Protein AF-A0A1Z4UXQ7-F1 (afdb_monomer)

Solvent-accessible surface area (backbone atoms only — not comparable to full-atom values): 5091 Å² total; per-residue (Å²): 133,85,78,33,36,37,35,36,55,32,78,78,60,66,59,89,78,39,48,25,21,28,64,51,68,67,58,57,47,53,69,32,85,66,64,15,72,74,47,75,28,73,40,77,54,96,91,38,84,41,75,58,71,70,58,84,77,53,38,82,44,52,71,91,82,48,68,103,62,68,86,95,65,58,77,46,80,47,74,58,132

Radius of gyration: 13.76 Å; Cα contacts (8 Å, |Δi|>4): 128; chains: 1; bounding box: 35×24×37 Å

Sequence (81 aa):
MNTQYVQYGCGLSSPDSWINFDASPNLWLERLPVLGRFYSGTKSLEGKIVRSRFPKNIRYGDIIKGLPIEPNSCSGVYTNS

Secondary structure (DSSP, 8-state):
----EEEES-TT---TTEEEEE--HHHHHHHSTTHHHH---EEEETTEEEE-PPPTTEEE--GGG--SS-TT--SEEEE--

Mean predicted aligned error: 5.49 Å

Organism: NCBI:txid1973481

pLDDT: mean 85.44, std 9.0, range [49.84, 95.12]

Structure (mmCIF, N/CA/C/O backbone):
data_AF-A0A1Z4UXQ7-F1
#
_entry.id   AF-A0A1Z4UXQ7-F1
#
loop_
_atom_site.group_PDB
_atom_site.id
_atom_site.type_symbol
_atom_site.label_atom_id
_atom_site.label_alt_id
_atom_site.label_comp_id
_atom_site.label_asym_id
_atom_site.label_entity_id
_atom_site.label_seq_id
_atom_site.pdbx_PDB_ins_code
_atom_site.Cartn_x
_atom_site.Cartn_y
_atom_site.Cartn_z
_atom_site.occupancy
_atom_site.B_iso_or_equiv
_atom_site.auth_seq_id
_atom_site.auth_comp_id
_atom_site.auth_asym_id
_atom_site.auth_atom_id
_atom_site.pdbx_PDB_model_num
ATOM 1 N N . MET A 1 1 ? -12.241 -11.804 15.813 1.00 49.84 1 MET A N 1
ATOM 2 C CA . MET A 1 1 ? -11.913 -10.437 15.354 1.00 49.84 1 MET A CA 1
ATOM 3 C C . MET A 1 1 ? -10.830 -10.579 14.306 1.00 49.84 1 MET A C 1
ATOM 5 O O . MET A 1 1 ? -9.88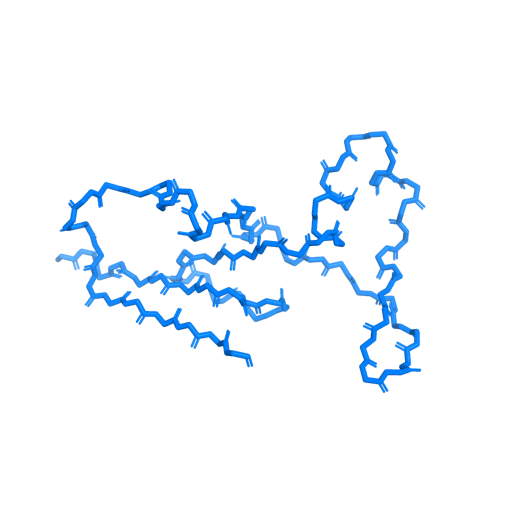4 -11.310 14.566 1.00 49.84 1 MET A O 1
ATOM 9 N N . ASN A 1 2 ? -11.002 -10.006 13.115 1.00 61.88 2 ASN A N 1
ATOM 10 C CA . ASN A 1 2 ? -9.970 -10.090 12.085 1.00 61.88 2 ASN A CA 1
ATOM 11 C C . ASN A 1 2 ? -8.918 -9.021 12.406 1.00 61.88 2 ASN A C 1
ATOM 13 O O . ASN A 1 2 ? -9.218 -7.833 12.326 1.00 61.88 2 ASN A O 1
ATOM 17 N N . THR A 1 3 ? -7.741 -9.431 12.870 1.00 79.69 3 THR A N 1
ATOM 18 C CA . THR A 1 3 ? -6.662 -8.506 13.230 1.00 79.69 3 THR A CA 1
ATOM 19 C C . THR A 1 3 ? -6.094 -7.908 11.948 1.00 79.69 3 THR A C 1
ATOM 21 O O . THR A 1 3 ? -5.478 -8.621 11.158 1.00 79.69 3 THR A O 1
ATOM 24 N N . GLN A 1 4 ? -6.339 -6.621 11.705 1.00 88.31 4 GLN A N 1
ATOM 25 C CA . GLN A 1 4 ? -5.903 -5.951 10.483 1.00 88.31 4 GLN A CA 1
ATOM 26 C C . GLN A 1 4 ? -4.689 -5.073 10.772 1.00 88.31 4 GLN A C 1
ATOM 28 O O . GLN A 1 4 ? -4.785 -4.087 11.501 1.00 88.31 4 GLN A O 1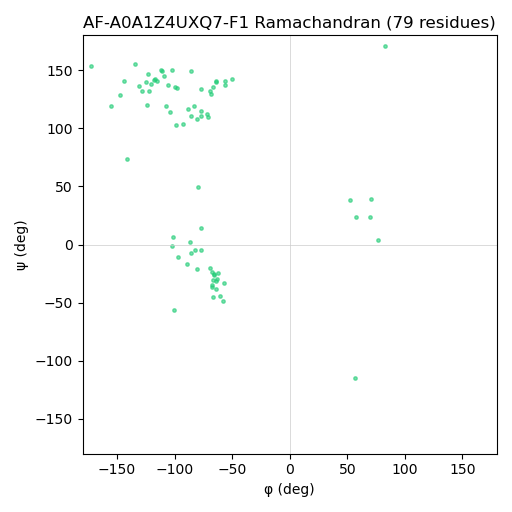
ATOM 33 N N . TYR A 1 5 ? -3.549 -5.439 10.195 1.00 94.44 5 TYR A N 1
ATOM 34 C CA . TYR A 1 5 ? -2.311 -4.673 10.285 1.00 94.44 5 TYR A CA 1
ATOM 35 C C . TYR A 1 5 ? -2.061 -3.892 9.002 1.00 94.44 5 TYR A C 1
ATOM 37 O O . TYR A 1 5 ? -2.466 -4.310 7.912 1.00 94.44 5 TYR A O 1
ATOM 45 N N . VAL A 1 6 ? -1.386 -2.755 9.139 1.00 93.69 6 VAL A N 1
ATOM 46 C CA . VAL A 1 6 ? -1.091 -1.863 8.020 1.00 93.69 6 VAL A CA 1
ATOM 47 C C . VAL A 1 6 ? 0.382 -1.482 8.029 1.00 93.69 6 VAL A C 1
ATOM 49 O O . VAL A 1 6 ? 0.928 -1.158 9.082 1.00 93.69 6 VAL A O 1
ATOM 52 N N . GLN A 1 7 ? 1.021 -1.500 6.862 1.00 93.94 7 GLN A N 1
ATOM 53 C CA . GLN A 1 7 ? 2.395 -1.031 6.698 1.00 93.94 7 GLN A CA 1
ATOM 54 C C . GLN A 1 7 ? 2.523 0.048 5.624 1.00 93.94 7 GLN A C 1
ATOM 56 O O . GLN A 1 7 ? 1.921 -0.053 4.554 1.00 93.94 7 GLN A O 1
ATOM 61 N N . TYR A 1 8 ? 3.357 1.048 5.908 1.00 91.62 8 TYR A N 1
ATOM 62 C CA . TYR A 1 8 ? 3.679 2.169 5.025 1.00 91.62 8 TYR A CA 1
ATOM 63 C C . TYR A 1 8 ? 5.163 2.175 4.671 1.00 91.62 8 TYR A C 1
ATOM 65 O O . TYR A 1 8 ? 6.005 1.872 5.517 1.00 91.62 8 TYR A O 1
ATOM 73 N N . GLY A 1 9 ? 5.476 2.524 3.420 1.00 91.12 9 GLY A N 1
ATOM 74 C CA . GLY A 1 9 ? 6.846 2.428 2.904 1.00 91.12 9 GLY A CA 1
ATOM 75 C C . GLY A 1 9 ? 7.274 0.972 2.722 1.00 91.12 9 GLY A C 1
ATOM 76 O O . GLY A 1 9 ? 8.383 0.582 3.076 1.00 91.12 9 GLY A O 1
ATOM 77 N N . CYS A 1 10 ? 6.351 0.131 2.249 1.00 91.88 10 CYS A N 1
ATOM 78 C CA . CYS A 1 10 ? 6.546 -1.313 2.196 1.00 91.88 10 CYS A CA 1
ATOM 79 C C . CYS A 1 10 ? 7.589 -1.775 1.162 1.00 91.88 10 CYS A C 1
ATOM 81 O O . CYS A 1 10 ? 8.127 -2.879 1.286 1.00 91.88 10 CYS A O 1
ATOM 83 N N . GLY A 1 11 ? 7.907 -0.953 0.155 1.00 90.44 11 GLY A N 1
ATOM 84 C CA . GLY A 1 11 ? 8.838 -1.318 -0.905 1.00 90.44 11 GLY A CA 1
ATOM 85 C C . GLY A 1 11 ? 8.391 -2.595 -1.619 1.00 90.44 11 GLY A C 1
ATOM 86 O O . GLY A 1 11 ? 7.359 -2.617 -2.278 1.00 90.44 11 GLY A O 1
ATOM 87 N N . LEU A 1 12 ? 9.174 -3.670 -1.507 1.00 90.69 12 LEU A N 1
ATOM 88 C CA . LEU A 1 12 ? 8.826 -4.990 -2.058 1.00 90.69 12 LEU A CA 1
ATOM 89 C C . LEU A 1 12 ? 8.314 -5.983 -0.999 1.00 90.69 12 LEU A C 1
ATOM 91 O O . LEU A 1 12 ? 7.978 -7.113 -1.343 1.00 90.69 12 LEU A O 1
ATOM 95 N N . SER A 1 13 ? 8.260 -5.585 0.274 1.00 92.75 13 SER A N 1
ATOM 96 C CA . SER A 1 13 ? 7.763 -6.418 1.369 1.00 92.75 13 SER A CA 1
ATOM 97 C C . SER A 1 13 ? 6.248 -6.284 1.471 1.00 92.75 13 SER A C 1
A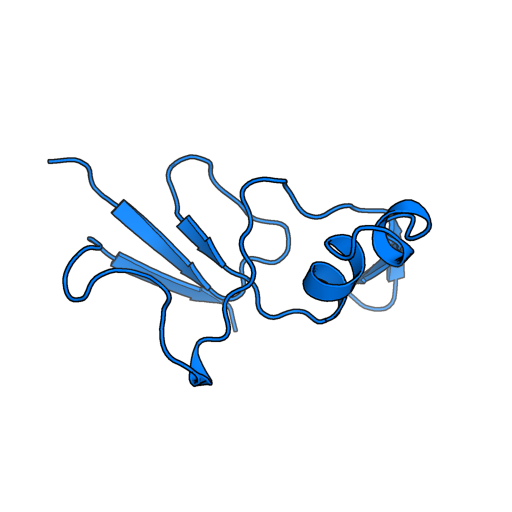TOM 99 O O . SER A 1 13 ? 5.755 -5.224 1.832 1.00 92.75 13 SER A O 1
ATOM 101 N N . SER A 1 14 ? 5.493 -7.331 1.145 1.00 94.44 14 SER A N 1
ATOM 102 C CA . SER A 1 14 ? 4.027 -7.257 1.119 1.00 94.44 14 SER A CA 1
ATOM 103 C C . SER A 1 14 ? 3.355 -8.534 1.639 1.00 94.44 14 SER A C 1
ATOM 105 O O . SER A 1 14 ? 2.835 -9.320 0.837 1.00 94.44 14 SER A O 1
ATOM 107 N N . PRO A 1 15 ? 3.367 -8.777 2.961 1.00 94.00 15 PRO A N 1
ATOM 108 C CA . PRO A 1 15 ? 2.676 -9.914 3.558 1.00 94.00 15 PRO A CA 1
ATOM 109 C C . PRO A 1 15 ? 1.187 -9.909 3.196 1.00 94.00 15 PRO A C 1
ATOM 111 O O . PRO A 1 15 ? 0.530 -8.868 3.257 1.00 94.00 15 PRO A O 1
ATOM 114 N N . ASP A 1 16 ? 0.639 -11.073 2.851 1.00 93.94 16 ASP A N 1
ATOM 115 C CA . ASP A 1 16 ? -0.755 -11.186 2.396 1.00 93.94 16 ASP A CA 1
ATOM 116 C C . ASP A 1 16 ? -1.786 -10.876 3.489 1.00 93.94 16 ASP A C 1
ATOM 118 O O . ASP A 1 16 ? -2.908 -10.473 3.188 1.00 93.94 16 ASP A O 1
ATOM 122 N N . SER A 1 17 ? -1.411 -11.027 4.762 1.00 92.94 17 SER A N 1
ATOM 123 C CA . SER A 1 17 ? -2.264 -10.696 5.909 1.00 92.94 17 SER A CA 1
ATOM 124 C C . SER A 1 17 ? -2.263 -9.207 6.276 1.00 92.94 17 SER A C 1
ATOM 126 O O . SER A 1 17 ? -3.012 -8.803 7.166 1.00 92.94 17 SER A O 1
ATOM 128 N N . TRP A 1 18 ? -1.441 -8.388 5.611 1.00 94.50 18 TRP A N 1
ATOM 129 C CA . TRP A 1 18 ? -1.284 -6.961 5.891 1.00 94.50 18 TRP A CA 1
ATOM 130 C C . TRP A 1 18 ? -1.836 -6.114 4.746 1.00 94.50 18 TRP A C 1
ATOM 132 O O . TRP A 1 18 ? -1.800 -6.498 3.575 1.00 94.50 18 TRP A O 1
ATOM 142 N N . ILE A 1 19 ? -2.324 -4.918 5.076 1.00 94.25 19 ILE A N 1
ATOM 143 C CA . ILE A 1 19 ? -2.553 -3.886 4.066 1.00 94.25 19 ILE A CA 1
ATOM 144 C C . ILE A 1 19 ? -1.225 -3.172 3.821 1.00 94.25 19 ILE A C 1
ATOM 146 O O . ILE A 1 19 ? -0.658 -2.560 4.724 1.00 94.25 19 ILE A O 1
ATOM 150 N N . ASN A 1 20 ? -0.746 -3.245 2.583 1.00 95.12 20 ASN A N 1
ATOM 151 C CA . ASN A 1 20 ? 0.578 -2.767 2.204 1.00 95.12 20 ASN A CA 1
ATOM 152 C C . ASN A 1 20 ? 0.463 -1.488 1.375 1.00 95.12 20 ASN A C 1
ATOM 154 O O . ASN A 1 20 ? -0.124 -1.511 0.290 1.00 95.12 20 ASN A O 1
ATOM 158 N N . PHE A 1 21 ? 1.032 -0.392 1.870 1.00 94.19 21 PHE A N 1
ATOM 159 C CA . PHE A 1 21 ? 1.066 0.893 1.182 1.00 94.19 21 PHE A CA 1
ATOM 160 C C . PHE A 1 21 ? 2.490 1.334 0.852 1.00 94.19 21 PHE A C 1
ATOM 162 O O . PHE A 1 21 ? 3.426 1.161 1.638 1.00 94.19 21 PHE A O 1
ATOM 169 N N . ASP A 1 22 ? 2.645 1.955 -0.312 1.00 93.06 22 ASP A N 1
ATOM 170 C CA . ASP A 1 22 ? 3.887 2.596 -0.729 1.00 93.06 22 ASP A CA 1
ATOM 171 C C . ASP A 1 22 ? 3.590 3.871 -1.531 1.00 93.06 22 ASP A C 1
ATOM 173 O O . ASP A 1 22 ? 2.651 3.915 -2.328 1.00 93.06 22 ASP A O 1
ATOM 177 N N . ALA A 1 23 ? 4.381 4.919 -1.308 1.00 92.00 23 ALA A N 1
ATOM 178 C CA . ALA A 1 23 ? 4.230 6.205 -1.988 1.00 92.00 23 ALA A CA 1
ATOM 179 C C . ALA A 1 23 ? 5.242 6.393 -3.133 1.00 92.00 23 ALA A C 1
ATOM 181 O O . ALA A 1 23 ? 5.327 7.484 -3.701 1.00 92.00 23 ALA A O 1
ATOM 182 N N . SER A 1 24 ? 6.038 5.370 -3.473 1.00 89.94 24 SER A N 1
ATOM 183 C CA . SER A 1 24 ? 7.144 5.531 -4.415 1.00 89.94 24 SER A CA 1
ATOM 184 C C . SER A 1 24 ? 6.667 5.909 -5.824 1.00 89.94 24 SER A C 1
ATOM 186 O O . SER A 1 24 ? 5.711 5.327 -6.354 1.00 89.94 24 SER A O 1
ATOM 188 N N . PRO A 1 25 ? 7.388 6.822 -6.504 1.00 88.38 25 PRO A N 1
ATOM 189 C CA . PRO A 1 25 ? 7.123 7.146 -7.905 1.00 88.38 25 PRO A CA 1
ATOM 190 C C . PRO A 1 25 ? 7.186 5.918 -8.821 1.00 88.38 25 PRO A C 1
ATOM 192 O O . PRO A 1 25 ? 6.417 5.813 -9.773 1.00 88.38 25 PRO A O 1
ATOM 195 N N . ASN A 1 26 ? 8.062 4.955 -8.508 1.00 88.75 26 ASN A N 1
ATOM 196 C CA . ASN A 1 26 ? 8.185 3.714 -9.271 1.00 88.75 26 ASN A CA 1
ATOM 197 C C . ASN A 1 26 ? 6.906 2.868 -9.204 1.00 88.75 26 ASN A C 1
ATOM 199 O O . ASN A 1 26 ? 6.530 2.276 -10.214 1.00 88.75 26 ASN A O 1
ATOM 203 N N . LEU A 1 27 ? 6.229 2.806 -8.047 1.00 89.56 27 LEU A N 1
ATOM 204 C CA . LEU A 1 27 ? 4.955 2.093 -7.933 1.00 89.56 27 LEU A CA 1
ATOM 205 C C . LEU A 1 27 ? 3.886 2.796 -8.760 1.00 89.56 27 LEU A C 1
ATOM 207 O O . LEU A 1 27 ? 3.159 2.140 -9.503 1.00 89.56 27 LEU A O 1
ATOM 211 N N . TRP A 1 28 ? 3.813 4.122 -8.659 1.00 89.31 28 TRP A N 1
ATOM 212 C CA . TRP A 1 28 ? 2.862 4.912 -9.433 1.00 89.31 28 TRP A CA 1
ATOM 213 C C . TRP A 1 28 ? 3.046 4.700 -10.945 1.00 89.31 28 TRP A C 1
ATOM 215 O O . TRP A 1 28 ? 2.083 4.361 -11.631 1.00 89.31 28 TRP A O 1
ATOM 225 N N . LEU A 1 29 ? 4.285 4.783 -11.449 1.00 88.50 29 LEU A N 1
ATOM 226 C CA . LEU A 1 29 ? 4.620 4.531 -12.857 1.00 88.50 29 LEU A CA 1
ATOM 227 C C . LEU A 1 29 ? 4.277 3.102 -13.300 1.00 88.50 29 LEU A C 1
ATOM 229 O O . LEU A 1 29 ? 3.690 2.915 -14.366 1.00 88.50 29 LEU A O 1
ATOM 233 N N . GLU A 1 30 ? 4.606 2.093 -12.486 1.00 89.00 30 GLU A N 1
ATOM 234 C CA . GLU A 1 30 ? 4.322 0.683 -12.788 1.00 89.00 30 GLU A CA 1
ATOM 235 C C . GLU A 1 30 ? 2.811 0.40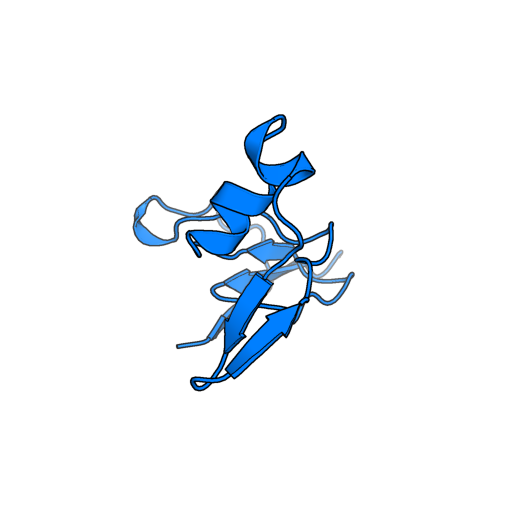5 -12.887 1.00 89.00 30 GLU A C 1
ATOM 237 O O . GLU A 1 30 ? 2.387 -0.468 -13.645 1.00 89.00 30 GLU A O 1
ATOM 242 N N . ARG A 1 31 ? 1.981 1.162 -12.158 1.00 88.44 31 ARG A N 1
ATOM 243 C CA . ARG A 1 31 ? 0.517 1.011 -12.151 1.00 88.44 31 ARG A CA 1
ATOM 244 C C . ARG A 1 31 ? -0.192 1.784 -13.266 1.00 88.44 31 ARG A C 1
ATOM 246 O O . ARG A 1 31 ? -1.391 1.577 -13.455 1.00 88.44 31 ARG A O 1
ATOM 253 N N . LEU A 1 32 ? 0.507 2.622 -14.037 1.00 88.38 32 LEU A N 1
ATOM 254 C CA . LEU A 1 32 ? -0.097 3.309 -15.180 1.00 88.38 32 LEU A CA 1
ATOM 255 C C . LEU A 1 32 ? -0.437 2.303 -16.296 1.00 88.38 32 LEU A C 1
ATOM 257 O O . LEU A 1 32 ? 0.430 1.550 -16.734 1.00 88.38 32 LEU A O 1
ATOM 261 N N . PRO A 1 33 ? -1.668 2.296 -16.831 1.00 77.50 33 PRO A N 1
ATOM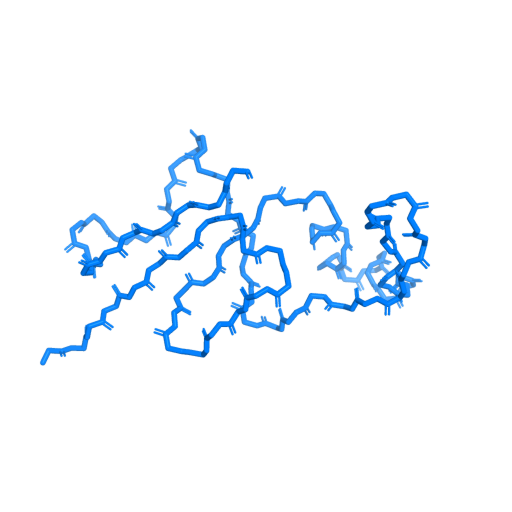 262 C CA . PRO A 1 33 ? -2.132 1.246 -17.742 1.00 77.50 33 PRO A CA 1
ATOM 263 C C . PRO A 1 33 ? -1.395 1.200 -19.088 1.00 77.50 33 PRO A C 1
ATOM 265 O O . PRO A 1 33 ? -1.340 0.138 -19.705 1.00 77.50 33 PRO A O 1
ATOM 268 N N . VAL A 1 34 ? -0.831 2.325 -19.543 1.00 80.88 34 VAL A N 1
ATOM 269 C CA . VAL A 1 34 ? -0.077 2.417 -20.806 1.00 80.88 34 VAL A CA 1
ATOM 270 C C . VAL A 1 34 ? 1.426 2.394 -20.537 1.00 80.88 34 VAL A C 1
ATOM 272 O O . VAL A 1 34 ? 2.118 1.503 -21.016 1.00 80.88 34 VAL A O 1
ATOM 275 N N . LEU A 1 35 ? 1.930 3.317 -19.714 1.00 76.56 35 LEU A N 1
ATOM 276 C CA . LEU A 1 35 ? 3.363 3.409 -19.405 1.00 76.56 35 LEU A CA 1
ATOM 277 C C . LEU A 1 35 ? 3.867 2.210 -18.589 1.00 76.56 35 LEU A C 1
ATOM 279 O O . LEU A 1 35 ? 4.949 1.694 -18.859 1.00 76.56 35 LEU A O 1
ATOM 283 N N . GLY A 1 36 ? 3.056 1.696 -17.664 1.00 71.75 36 GLY A N 1
ATOM 284 C CA . GLY A 1 36 ? 3.380 0.523 -16.854 1.00 71.75 36 GLY A CA 1
ATOM 285 C C . GLY A 1 36 ? 3.492 -0.772 -17.663 1.00 71.75 36 GLY A C 1
ATOM 286 O O . GLY A 1 36 ? 4.251 -1.660 -17.285 1.00 71.75 36 GLY A O 1
ATOM 287 N N . ARG A 1 37 ? 2.819 -0.882 -18.823 1.00 70.88 37 ARG A N 1
ATOM 288 C CA . ARG A 1 37 ? 2.971 -2.043 -19.727 1.00 70.88 37 ARG A CA 1
ATOM 289 C C . ARG A 1 37 ? 4.357 -2.105 -20.362 1.00 70.88 37 ARG A C 1
ATOM 291 O O . ARG A 1 37 ? 4.877 -3.201 -20.558 1.00 70.88 37 ARG A O 1
ATOM 298 N N . PHE A 1 38 ? 4.941 -0.947 -20.664 1.00 73.62 38 PHE A N 1
ATOM 299 C CA . PHE A 1 38 ? 6.291 -0.837 -21.224 1.00 73.62 38 PHE A CA 1
ATOM 300 C C . PHE A 1 38 ? 7.370 -0.751 -20.140 1.00 73.62 38 PHE A C 1
ATOM 302 O O . PHE A 1 38 ? 8.544 -1.003 -20.406 1.00 73.62 38 PHE A O 1
ATOM 309 N N . TYR A 1 39 ? 6.982 -0.447 -18.902 1.00 75.50 39 TYR A N 1
ATOM 310 C CA . TYR A 1 39 ? 7.882 -0.457 -17.763 1.00 75.50 39 TYR A CA 1
ATOM 311 C C . TYR A 1 39 ? 8.245 -1.898 -17.369 1.00 75.50 39 TYR A C 1
ATOM 313 O O . TYR A 1 39 ? 7.435 -2.684 -16.873 1.00 75.50 39 TYR A O 1
ATOM 321 N N . SER A 1 40 ? 9.512 -2.264 -17.558 1.00 68.81 40 SER A N 1
ATOM 322 C CA . SER A 1 40 ? 10.032 -3.603 -17.252 1.00 68.81 40 SER A CA 1
ATOM 323 C C . SER A 1 40 ? 10.276 -3.863 -15.755 1.00 68.81 40 SER A C 1
ATOM 325 O O . SER A 1 40 ? 10.962 -4.822 -15.410 1.00 68.81 40 SER A O 1
ATOM 327 N N . GLY A 1 41 ? 9.745 -3.028 -14.853 1.00 72.56 41 GLY A N 1
ATOM 328 C CA . GLY A 1 41 ? 10.035 -3.119 -13.415 1.00 72.56 41 GLY A CA 1
ATOM 329 C C . GLY A 1 41 ? 11.477 -2.725 -13.078 1.00 72.56 41 GLY A C 1
ATOM 330 O O . GLY A 1 41 ? 12.030 -3.200 -12.094 1.00 72.56 41 GLY A O 1
ATOM 331 N N . THR A 1 42 ? 12.124 -1.923 -13.925 1.00 77.62 42 THR A N 1
ATOM 332 C CA . THR A 1 42 ? 13.525 -1.526 -13.749 1.00 77.62 42 THR A CA 1
ATOM 333 C C . THR A 1 42 ? 13.631 -0.442 -12.676 1.00 77.62 42 THR A C 1
ATOM 335 O O . THR A 1 42 ? 13.207 0.690 -12.902 1.00 77.62 42 THR A O 1
ATOM 338 N N . LYS A 1 43 ? 14.212 -0.771 -11.524 1.00 75.62 43 LYS A N 1
ATOM 339 C CA . LYS A 1 43 ? 14.341 0.100 -10.348 1.00 75.62 43 LYS A CA 1
ATOM 340 C C . LYS A 1 43 ? 15.809 0.235 -9.957 1.00 75.62 43 LYS A C 1
ATOM 342 O O . LYS A 1 43 ? 16.575 -0.710 -10.119 1.00 75.62 43 LYS A O 1
ATOM 347 N N . SER A 1 44 ? 16.189 1.400 -9.437 1.00 73.31 44 SER A N 1
ATOM 348 C CA . SER A 1 44 ? 17.480 1.573 -8.768 1.00 73.31 44 SER A CA 1
ATOM 349 C C . SER A 1 44 ? 17.309 1.222 -7.294 1.00 73.31 44 SER A C 1
ATOM 351 O O . SER A 1 44 ? 16.517 1.861 -6.604 1.00 73.31 44 SER A O 1
ATOM 353 N N . LEU A 1 45 ? 18.003 0.187 -6.833 1.00 72.81 45 LEU A N 1
ATOM 354 C CA . LEU A 1 45 ? 18.049 -0.239 -5.436 1.00 72.81 45 LEU A CA 1
ATOM 355 C C . LEU A 1 45 ? 19.516 -0.255 -5.015 1.00 72.81 45 LEU A C 1
ATOM 357 O O . LEU A 1 45 ? 20.317 -0.947 -5.638 1.00 72.81 45 LEU A O 1
ATOM 361 N N . GLU A 1 46 ? 19.871 0.545 -4.006 1.00 77.69 46 GLU A N 1
ATOM 362 C CA . GLU A 1 46 ? 21.248 0.634 -3.482 1.00 77.69 46 GLU A CA 1
ATOM 363 C C . GLU A 1 46 ? 22.302 0.914 -4.577 1.00 77.69 46 GLU A C 1
ATOM 365 O O . GLU A 1 46 ? 23.389 0.341 -4.601 1.00 77.69 46 GLU A O 1
ATOM 370 N N . GLY A 1 47 ? 21.956 1.765 -5.551 1.00 77.94 47 GLY A N 1
ATOM 371 C CA . GLY A 1 47 ? 22.832 2.099 -6.680 1.00 77.94 47 GLY A CA 1
ATOM 372 C C . GLY A 1 47 ? 22.917 1.025 -7.773 1.00 77.94 47 GLY A C 1
ATOM 373 O O .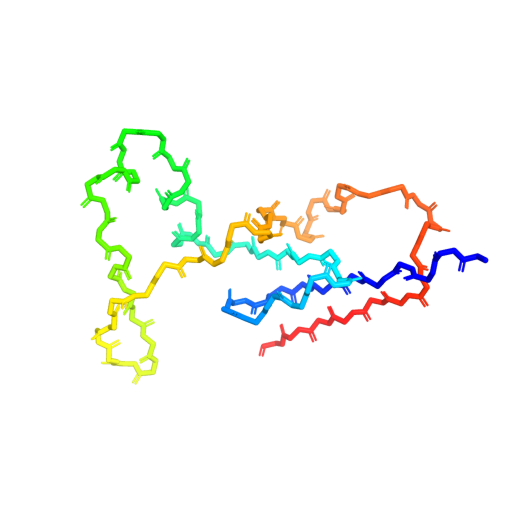 GLY A 1 47 ? 23.652 1.202 -8.742 1.00 77.94 47 GLY A O 1
ATOM 374 N N . LYS A 1 48 ? 22.156 -0.071 -7.663 1.00 78.81 48 LYS A N 1
ATOM 375 C CA . LYS A 1 48 ? 22.074 -1.130 -8.676 1.00 78.81 48 LYS A CA 1
ATOM 376 C C . LYS A 1 48 ? 20.761 -1.058 -9.438 1.00 78.81 48 LYS A C 1
ATOM 378 O O . LYS A 1 48 ? 19.690 -0.919 -8.855 1.00 78.81 48 LYS A O 1
ATOM 383 N N . ILE A 1 49 ? 20.843 -1.233 -10.753 1.00 81.06 49 ILE A N 1
ATOM 384 C CA . ILE A 1 49 ? 19.663 -1.423 -11.593 1.00 81.06 49 ILE A CA 1
ATOM 385 C C . ILE A 1 49 ? 19.179 -2.865 -11.422 1.00 81.06 49 ILE A C 1
ATOM 387 O O . ILE A 1 49 ? 19.862 -3.812 -11.808 1.00 81.06 49 ILE A O 1
ATOM 391 N N . VAL A 1 50 ? 17.984 -3.028 -10.868 1.00 81.25 50 VAL A N 1
ATOM 392 C CA . VAL A 1 50 ? 17.331 -4.321 -10.651 1.00 81.25 50 VAL A CA 1
ATOM 393 C C . VAL A 1 50 ? 16.009 -4.336 -11.407 1.00 81.25 50 VAL A C 1
ATOM 395 O O . VAL A 1 50 ? 15.265 -3.359 -11.402 1.00 81.25 50 VAL A O 1
ATOM 398 N N . ARG A 1 51 ? 15.685 -5.455 -12.057 1.00 82.81 51 ARG A N 1
ATOM 399 C CA . ARG A 1 51 ? 14.348 -5.682 -12.618 1.00 82.81 51 ARG A CA 1
ATOM 400 C C . ARG A 1 51 ? 13.498 -6.419 -11.592 1.00 82.81 51 ARG A C 1
ATOM 402 O O . ARG A 1 51 ? 13.674 -7.615 -11.395 1.00 82.81 51 ARG A O 1
ATOM 409 N N . SER A 1 52 ? 12.590 -5.703 -10.941 1.00 85.25 52 SER A N 1
ATOM 410 C CA . SER A 1 52 ? 11.638 -6.267 -9.988 1.00 85.25 52 SER A CA 1
ATOM 411 C C . SER A 1 52 ? 10.322 -5.494 -10.022 1.00 85.25 52 SER A C 1
ATOM 413 O O . SER A 1 52 ? 10.298 -4.266 -9.908 1.00 85.25 52 SER A O 1
ATOM 415 N N . ARG A 1 53 ? 9.209 -6.211 -10.175 1.00 87.69 53 ARG A N 1
ATOM 416 C CA . ARG A 1 53 ? 7.859 -5.631 -10.148 1.00 87.69 53 ARG A CA 1
ATOM 417 C C . ARG A 1 53 ? 7.352 -5.521 -8.719 1.00 87.69 53 ARG A C 1
ATOM 419 O O . ARG A 1 53 ? 7.720 -6.325 -7.867 1.00 87.69 53 ARG A O 1
ATOM 426 N N . PHE A 1 54 ? 6.517 -4.524 -8.458 1.00 90.69 54 PHE A N 1
ATOM 427 C CA . PHE A 1 54 ? 5.819 -4.456 -7.183 1.00 90.69 54 PHE A CA 1
ATOM 428 C C . PHE A 1 54 ? 4.832 -5.626 -7.078 1.00 90.69 54 PHE A C 1
ATOM 430 O O . PHE A 1 54 ? 4.088 -5.899 -8.029 1.00 90.69 54 PHE A O 1
ATOM 437 N N . PRO A 1 55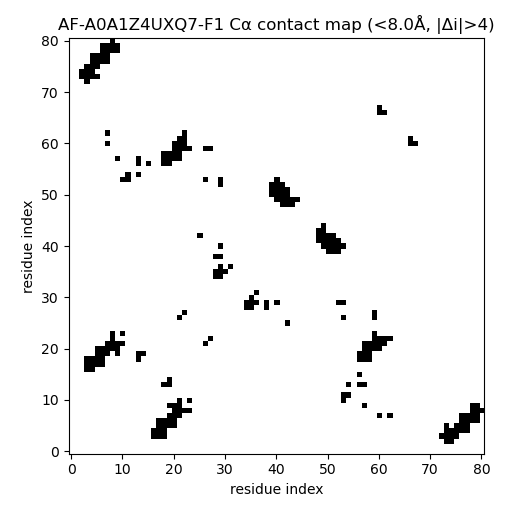 ? 4.781 -6.306 -5.925 1.00 93.19 55 PRO A N 1
ATOM 438 C CA . PRO A 1 55 ? 3.702 -7.227 -5.616 1.00 93.19 55 PRO A CA 1
ATOM 43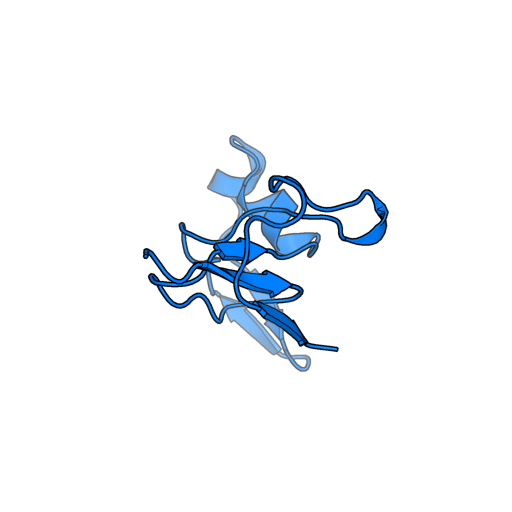9 C C . PRO A 1 55 ? 2.318 -6.606 -5.840 1.00 93.19 55 PRO A C 1
ATOM 441 O O . PRO A 1 55 ? 2.074 -5.423 -5.584 1.00 93.19 55 PRO A O 1
ATOM 444 N N . LYS A 1 56 ? 1.379 -7.418 -6.340 1.00 92.50 56 LYS A N 1
ATOM 445 C CA . LYS A 1 56 ? 0.052 -6.938 -6.761 1.00 92.50 56 LYS A CA 1
ATOM 446 C C . LYS A 1 56 ? -0.772 -6.371 -5.605 1.00 92.50 56 LYS A C 1
ATOM 448 O O . LYS A 1 56 ? -1.549 -5.449 -5.850 1.00 92.50 56 LYS A O 1
ATOM 453 N N . ASN A 1 57 ? -0.582 -6.897 -4.395 1.00 94.62 57 ASN A N 1
ATOM 454 C CA . ASN A 1 57 ? -1.288 -6.528 -3.165 1.00 94.62 57 ASN A CA 1
ATOM 455 C C . ASN A 1 57 ? -0.794 -5.211 -2.533 1.00 94.62 57 ASN A C 1
ATOM 457 O O . ASN A 1 57 ? -1.408 -4.740 -1.578 1.00 94.62 57 ASN A O 1
ATOM 461 N N . ILE A 1 58 ? 0.259 -4.592 -3.077 1.00 94.25 58 ILE A N 1
ATOM 462 C CA . ILE A 1 58 ? 0.688 -3.250 -2.678 1.00 94.25 58 ILE A CA 1
ATOM 463 C C . ILE A 1 58 ? -0.227 -2.202 -3.305 1.00 94.25 58 ILE A C 1
ATOM 465 O O . ILE A 1 58 ? -0.518 -2.234 -4.506 1.00 94.25 58 ILE A O 1
ATOM 469 N N . ARG A 1 59 ? -0.652 -1.249 -2.481 1.00 92.62 59 ARG A N 1
ATOM 470 C CA . ARG A 1 59 ? -1.496 -0.116 -2.848 1.00 92.62 59 ARG A CA 1
ATOM 471 C C . ARG A 1 59 ? -0.674 1.166 -2.810 1.00 92.62 59 ARG A C 1
ATOM 473 O O . ARG A 1 59 ? 0.201 1.328 -1.964 1.00 92.62 59 ARG A O 1
ATOM 480 N N . TYR A 1 60 ? -0.972 2.095 -3.713 1.00 91.50 60 TYR A N 1
ATOM 481 C CA . TYR A 1 60 ? -0.426 3.442 -3.586 1.00 91.50 60 TYR A CA 1
ATOM 482 C C . TYR A 1 60 ? -1.075 4.134 -2.380 1.00 91.50 60 TYR A C 1
ATOM 484 O O . TYR A 1 60 ? -2.298 4.083 -2.239 1.00 91.50 60 TYR A O 1
ATOM 492 N N . GLY A 1 61 ? -0.276 4.759 -1.518 1.00 89.62 61 GLY A N 1
ATOM 493 C CA . GLY A 1 61 ? -0.777 5.467 -0.340 1.00 89.62 61 GLY A CA 1
ATOM 494 C C . GLY A 1 61 ? 0.192 6.547 0.119 1.00 89.62 61 GLY A C 1
ATOM 495 O O . GLY A 1 61 ? 1.330 6.247 0.467 1.00 89.62 61 GLY A O 1
ATOM 496 N N . ASP A 1 62 ? -0.271 7.794 0.116 1.00 85.81 62 ASP A N 1
ATOM 497 C CA . ASP A 1 62 ? 0.484 8.967 0.556 1.00 85.81 62 ASP A CA 1
ATOM 498 C C . ASP A 1 62 ? 0.077 9.326 1.989 1.00 85.81 62 ASP A C 1
ATOM 500 O O . ASP A 1 62 ? -0.989 9.899 2.210 1.00 85.81 62 ASP A O 1
ATOM 504 N N . ILE A 1 63 ? 0.928 8.985 2.962 1.00 83.19 63 IL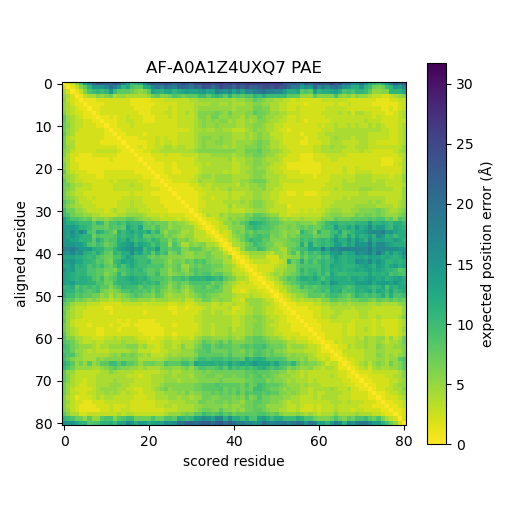E A N 1
ATOM 505 C CA . ILE A 1 63 ? 0.634 9.193 4.386 1.00 83.19 63 ILE A CA 1
ATOM 506 C C . ILE A 1 63 ? 0.446 10.672 4.752 1.00 83.19 63 ILE A C 1
ATOM 508 O O . ILE A 1 63 ? -0.284 10.971 5.694 1.00 83.19 63 ILE A O 1
ATOM 512 N N . ILE A 1 64 ? 1.024 11.602 3.981 1.00 84.75 64 ILE A N 1
ATOM 513 C CA . ILE A 1 64 ? 0.871 13.049 4.203 1.00 84.75 64 ILE A CA 1
ATOM 514 C C . ILE A 1 64 ? -0.580 13.481 3.945 1.00 84.75 64 ILE A C 1
ATOM 516 O O . ILE A 1 64 ? -1.081 14.395 4.596 1.00 84.75 64 ILE A O 1
ATOM 520 N N . LYS A 1 65 ? -1.285 12.802 3.031 1.00 86.06 65 LYS A N 1
ATOM 521 C CA . LYS A 1 65 ? -2.697 13.067 2.705 1.00 86.06 65 LYS A CA 1
ATOM 522 C C . LYS A 1 65 ? -3.682 12.324 3.609 1.00 86.06 65 LYS A C 1
ATOM 524 O O . LYS A 1 65 ? -4.891 12.433 3.411 1.00 86.06 65 LYS A O 1
ATOM 529 N N . GLY A 1 66 ? -3.182 11.581 4.591 1.00 79.38 66 GLY A N 1
ATOM 530 C CA . GLY A 1 66 ? -3.984 10.648 5.363 1.00 79.38 66 GLY A CA 1
ATOM 531 C C . GLY A 1 66 ? -4.156 9.307 4.654 1.00 79.38 66 GLY A C 1
ATOM 532 O O . GLY A 1 66 ? -3.765 9.097 3.505 1.00 79.38 66 GLY A O 1
ATOM 533 N N . LEU A 1 67 ? -4.707 8.354 5.394 1.00 76.31 67 LEU A N 1
ATOM 534 C CA . LEU A 1 67 ? -4.708 6.951 5.013 1.00 76.31 67 LEU A CA 1
ATOM 535 C C . LEU A 1 67 ? -6.056 6.572 4.398 1.00 76.31 67 LEU A C 1
ATOM 537 O O . LEU A 1 67 ? -7.084 6.925 4.972 1.00 76.31 67 LEU A O 1
ATOM 541 N N . PRO A 1 68 ? -6.095 5.825 3.277 1.00 85.44 68 PRO A N 1
ATOM 542 C CA . PRO A 1 68 ? -7.346 5.383 2.662 1.00 85.44 68 PRO A CA 1
ATOM 543 C C . PRO A 1 68 ? -7.912 4.152 3.397 1.00 85.44 68 PRO A C 1
ATOM 545 O O . PRO A 1 68 ? -8.203 3.123 2.783 1.00 85.44 68 PRO A O 1
ATOM 548 N N . ILE A 1 69 ? -7.997 4.236 4.725 1.00 88.50 69 ILE A N 1
ATOM 549 C CA . ILE A 1 69 ? -8.576 3.232 5.619 1.00 88.50 69 ILE A CA 1
ATOM 550 C C . ILE A 1 69 ? -9.487 3.932 6.627 1.00 88.50 69 ILE A C 1
ATOM 552 O O . ILE A 1 69 ? -9.295 5.105 6.943 1.00 88.50 69 ILE A O 1
ATOM 556 N N . GLU A 1 70 ? -10.456 3.194 7.157 1.00 90.06 70 GLU A N 1
ATOM 557 C CA . GLU A 1 70 ? -11.387 3.725 8.149 1.00 90.06 70 GLU A CA 1
ATOM 558 C C . GLU A 1 70 ? -10.656 4.114 9.451 1.00 90.06 70 GLU A C 1
ATOM 560 O O . GLU A 1 70 ? -9.757 3.386 9.897 1.00 90.06 70 GLU A O 1
ATOM 565 N N . PRO A 1 71 ? -11.027 5.224 10.110 1.00 88.75 71 PRO A N 1
ATOM 566 C CA . PRO A 1 71 ? -10.502 5.557 11.430 1.00 88.75 71 PRO A CA 1
ATOM 567 C C . PRO A 1 71 ? -10.742 4.423 12.439 1.00 88.75 71 PRO A C 1
ATOM 569 O O . PRO A 1 71 ? -11.804 3.806 12.449 1.00 88.75 71 PRO A O 1
ATOM 572 N N . ASN A 1 72 ? -9.766 4.161 13.316 1.00 88.81 72 ASN A N 1
ATOM 573 C CA . ASN A 1 72 ? -9.836 3.118 14.356 1.00 88.81 72 ASN A CA 1
ATOM 574 C C . ASN A 1 72 ? -10.093 1.682 13.836 1.00 88.81 72 ASN A C 1
ATOM 576 O O . ASN A 1 72 ? -10.596 0.841 14.577 1.00 88.81 72 ASN A O 1
ATOM 580 N N . SER A 1 73 ? -9.757 1.386 12.576 1.00 89.38 73 SER A N 1
ATOM 581 C CA . SER A 1 73 ? -10.054 0.086 11.945 1.00 89.38 73 SER A CA 1
ATOM 582 C C . SER A 1 73 ? -8.908 -0.928 11.956 1.00 89.38 73 SER A C 1
ATOM 584 O O . SER A 1 73 ? -9.124 -2.097 11.640 1.00 89.38 73 SER A O 1
ATOM 586 N N . CYS A 1 74 ? -7.693 -0.515 12.324 1.00 91.00 74 CYS A N 1
ATOM 587 C CA . CYS A 1 74 ? -6.521 -1.385 12.333 1.00 91.00 74 CYS A CA 1
ATOM 588 C C . CYS A 1 74 ? -6.029 -1.684 13.751 1.00 91.00 74 CYS A C 1
ATOM 590 O O . CYS A 1 74 ? -6.102 -0.850 14.650 1.00 91.00 74 CYS A O 1
ATOM 592 N N . SER A 1 75 ? -5.454 -2.869 13.924 1.00 93.44 75 SER A N 1
ATOM 593 C CA . SER A 1 75 ? -4.849 -3.320 15.178 1.00 93.44 75 SER A CA 1
ATOM 594 C C . SER A 1 75 ? -3.435 -2.776 15.387 1.00 93.44 75 SER A C 1
ATOM 596 O O . SER A 1 75 ? -2.953 -2.744 16.514 1.00 93.44 75 SER A O 1
ATOM 598 N N . GLY A 1 76 ? -2.760 -2.358 14.315 1.00 91.81 76 GLY A N 1
ATOM 599 C CA . GLY A 1 76 ? -1.423 -1.785 14.391 1.00 91.81 76 GLY A CA 1
ATOM 600 C C . GLY A 1 76 ? -0.951 -1.220 13.058 1.00 91.81 76 GLY A C 1
ATOM 601 O O . GLY A 1 76 ? -1.379 -1.668 11.990 1.00 91.81 76 GLY A O 1
ATOM 602 N N . VAL A 1 77 ? -0.051 -0.242 13.152 1.00 91.25 77 VAL A N 1
ATOM 603 C CA . VAL A 1 77 ? 0.589 0.422 12.016 1.00 91.25 77 VAL A CA 1
ATOM 604 C C . VAL A 1 77 ? 2.102 0.272 12.135 1.00 91.25 77 VAL A C 1
ATOM 606 O O . VAL A 1 77 ? 2.669 0.527 13.195 1.00 91.25 77 VAL A O 1
ATOM 609 N N . TYR A 1 78 ? 2.746 -0.119 11.041 1.00 92.12 78 TYR A N 1
ATOM 610 C CA . TYR A 1 78 ? 4.197 -0.140 10.888 1.00 92.12 78 TYR A CA 1
ATOM 611 C C . TYR A 1 78 ? 4.621 0.852 9.803 1.00 92.12 78 TYR A C 1
ATOM 613 O O . TYR A 1 78 ? 3.970 0.975 8.764 1.00 92.12 78 TYR A O 1
ATOM 621 N N . THR A 1 79 ? 5.728 1.550 10.026 1.00 87.88 79 THR A N 1
ATOM 622 C CA . THR A 1 79 ? 6.334 2.434 9.028 1.00 87.88 79 THR A CA 1
ATOM 623 C C . THR A 1 79 ? 7.800 2.076 8.900 1.00 87.88 79 THR A C 1
ATOM 625 O O . THR A 1 79 ? 8.484 1.978 9.920 1.00 87.88 79 THR A O 1
ATOM 628 N N . ASN A 1 80 ? 8.285 1.917 7.674 1.00 78.94 80 ASN A N 1
ATOM 629 C CA . ASN A 1 80 ? 9.718 1.838 7.424 1.00 78.94 80 ASN A CA 1
ATOM 630 C C . ASN A 1 80 ? 10.221 3.218 6.975 1.00 78.94 80 ASN A C 1
ATOM 632 O O . ASN A 1 80 ? 9.550 3.874 6.174 1.00 78.94 80 ASN A O 1
ATOM 636 N N . SER A 1 81 ? 11.346 3.666 7.537 1.00 59.78 81 SER A N 1
ATOM 637 C CA . SER A 1 81 ? 12.017 4.931 7.196 1.00 59.78 81 SER A CA 1
ATOM 638 C C . SER A 1 81 ? 13.071 4.731 6.121 1.00 59.78 81 SER A C 1
ATOM 640 O O . SER A 1 81 ? 13.859 3.773 6.298 1.00 59.78 81 SER A O 1
#

Foldseek 3Di:
DLAEEEEECCPQPDDPSYQAEYQDPLLVQCPDPPSVVVDQCFDQDPNDTDRDDRDPSYDYADPVVPGPDDPPPHPYYYYDD